Protein AF-A0A7V0V9M4-F1 (afdb_monomer_lite)

Foldseek 3Di:
DDDDDDPPPPPPPDPPPADAFPAADLVLQLLLCLLVVNPVVLVVQLSLVVVCCVVVVDPDDSVVLSVLCVPPPSVLVSQLVSLVVLQVLLVVLPPPDGDHSVVLSVLLVVLVVQCPDPAPSNSVSSSNSVSVSSSSVSNNSSRCSVPVPGHHDPDDDPVSVVSSVVSVVVVVVVVVVRD

Secondary structure (DSSP, 8-state):
---------------------S---HHHHHHHHHHTTTTHHHHHHHHHHHHHHHHHT----HHHHHHGGGSTTHHHHHHHHHHHHHHHHHHHTT-S----HHHHHHHHHHHHHHTTSPTTGGGGGGGGHHHHHHHHHHHHHHHHHH-TTSPP--SPPHHHHHHHHHHHHHHHHHHHHH-

Radius of gyration: 21.45 Å; chains: 1; bounding box: 78×56×40 Å

Structure (mmCIF, N/CA/C/O backbone):
data_AF-A0A7V0V9M4-F1
#
_e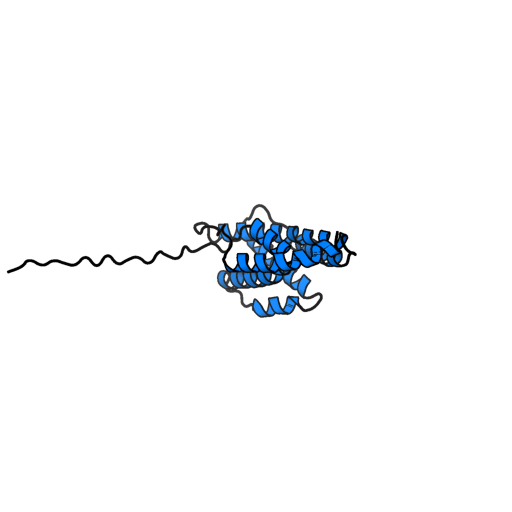ntry.id   AF-A0A7V0V9M4-F1
#
loop_
_atom_site.group_PDB
_atom_site.id
_atom_site.type_symbol
_atom_site.label_atom_id
_atom_site.label_alt_id
_atom_site.label_comp_id
_atom_site.label_asym_id
_atom_site.label_entity_id
_atom_site.label_seq_id
_atom_site.pdbx_PDB_ins_code
_atom_site.Cartn_x
_atom_site.Cartn_y
_atom_site.Cartn_z
_atom_site.occupancy
_atom_site.B_iso_or_equiv
_atom_site.auth_seq_id
_atom_site.auth_comp_id
_atom_site.auth_asym_id
_atom_site.auth_atom_id
_atom_site.pdbx_PDB_model_num
ATOM 1 N N . MET A 1 1 ? -58.710 -44.676 14.839 1.00 42.53 1 MET A N 1
ATOM 2 C CA . MET A 1 1 ? -58.427 -43.432 14.089 1.00 42.53 1 MET A CA 1
ATOM 3 C C . MET A 1 1 ? -57.118 -42.862 14.599 1.00 42.53 1 MET A C 1
ATOM 5 O O . MET A 1 1 ? -56.882 -42.882 15.798 1.00 42.53 1 MET A O 1
ATOM 9 N N . ILE A 1 2 ? -56.243 -42.517 13.663 1.00 42.50 2 ILE A N 1
ATOM 10 C CA . ILE A 1 2 ? -54.789 -42.404 13.812 1.00 42.50 2 ILE A CA 1
ATOM 11 C C . ILE A 1 2 ? -54.396 -41.072 14.463 1.00 42.50 2 ILE A C 1
ATOM 13 O O . ILE A 1 2 ? -54.884 -40.015 14.071 1.00 42.50 2 ILE A O 1
ATOM 17 N N . GLY A 1 3 ? -53.517 -41.156 15.464 1.00 43.31 3 GLY A N 1
ATOM 18 C CA . GLY A 1 3 ? -52.947 -40.026 16.190 1.00 43.31 3 GLY A CA 1
ATOM 19 C C . GLY A 1 3 ? -51.912 -39.254 15.370 1.00 43.31 3 GLY A C 1
ATOM 20 O O . GLY A 1 3 ? -51.084 -39.828 14.669 1.00 43.31 3 GLY A O 1
ATOM 21 N N . MET A 1 4 ? -52.001 -37.933 15.501 1.00 48.62 4 MET A N 1
ATOM 22 C CA . MET A 1 4 ? -51.146 -36.874 14.964 1.00 48.62 4 MET A CA 1
ATOM 23 C C . MET A 1 4 ? -49.642 -37.197 14.961 1.00 48.62 4 MET A C 1
ATOM 25 O O . MET A 1 4 ? -49.006 -37.244 16.010 1.00 48.62 4 MET A O 1
ATOM 29 N N . GLY A 1 5 ? -49.048 -37.272 13.768 1.00 42.62 5 GLY A N 1
ATOM 30 C CA . GLY A 1 5 ? -47.613 -37.085 13.563 1.00 42.62 5 GLY A CA 1
ATOM 31 C C . GLY A 1 5 ? -47.336 -35.639 13.157 1.00 42.62 5 GLY A C 1
ATOM 32 O O . GLY A 1 5 ? -47.521 -35.275 11.998 1.00 42.62 5 GLY A O 1
ATOM 33 N N . LYS A 1 6 ? -46.903 -34.795 14.101 1.00 48.38 6 LYS A N 1
ATOM 34 C CA . LYS A 1 6 ? -46.285 -33.505 13.768 1.00 48.38 6 LYS A CA 1
ATOM 35 C C . LYS A 1 6 ? -44.944 -33.802 13.097 1.00 48.38 6 LYS A C 1
ATOM 37 O O . LYS A 1 6 ? -44.001 -34.214 13.766 1.00 48.38 6 LYS A O 1
ATOM 42 N N . SER A 1 7 ? -44.876 -33.618 11.782 1.00 43.62 7 SER A N 1
ATOM 43 C CA . SER A 1 7 ? -43.606 -33.589 11.062 1.00 43.62 7 SER A CA 1
ATOM 44 C C . SER A 1 7 ? -42.818 -32.375 11.552 1.00 43.62 7 SER A C 1
ATOM 46 O O . SER A 1 7 ? -43.184 -31.231 11.289 1.00 43.62 7 SER A O 1
ATOM 48 N N . SER A 1 8 ? -41.786 -32.638 12.353 1.00 45.47 8 SER A N 1
ATOM 49 C CA . SER A 1 8 ? -40.784 -31.654 12.734 1.00 45.47 8 SER A CA 1
ATOM 50 C C . SER A 1 8 ? -39.970 -31.333 11.486 1.00 45.47 8 SER A C 1
ATOM 52 O O . SER A 1 8 ? -39.047 -32.062 11.123 1.00 45.47 8 SER A O 1
ATOM 54 N N . THR A 1 9 ? -40.349 -30.271 10.780 1.00 43.50 9 THR A N 1
ATOM 55 C CA . THR A 1 9 ? -39.489 -29.656 9.774 1.00 43.50 9 THR A CA 1
ATOM 56 C C . THR A 1 9 ? -38.272 -29.101 10.499 1.00 43.50 9 THR A C 1
ATOM 58 O O . THR A 1 9 ? -38.322 -28.009 11.066 1.00 43.50 9 THR A O 1
ATOM 61 N N . ALA A 1 10 ? -37.184 -29.871 10.506 1.00 46.66 10 ALA A N 1
ATOM 62 C CA . ALA A 1 10 ? -35.861 -29.348 10.782 1.00 46.66 10 ALA A CA 1
ATOM 63 C C . ALA A 1 10 ? -35.608 -28.226 9.770 1.00 46.66 10 ALA A C 1
ATOM 65 O O . ALA A 1 10 ? -35.430 -28.470 8.575 1.00 46.66 10 ALA A O 1
ATOM 66 N N . VAL A 1 11 ? -35.679 -26.984 10.243 1.00 49.66 11 VAL A N 1
ATOM 67 C CA . VAL A 1 11 ? -35.198 -25.826 9.500 1.00 49.66 11 VAL A CA 1
ATOM 68 C C . VAL A 1 11 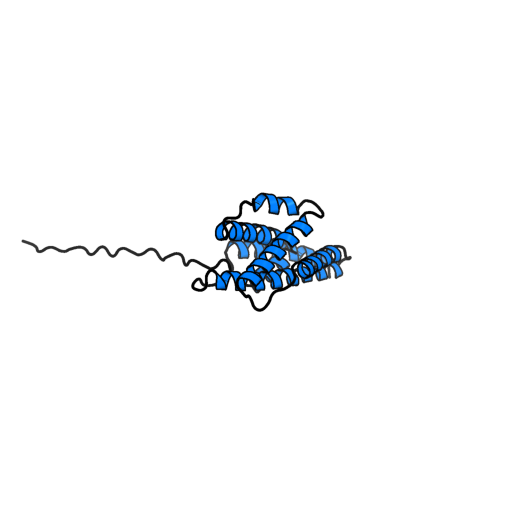? -33.711 -26.079 9.296 1.00 49.66 11 VAL A C 1
ATOM 70 O O . VAL A 1 11 ? -32.928 -25.992 10.237 1.00 49.66 11 VAL A O 1
ATOM 73 N N . MET A 1 12 ? -33.341 -26.492 8.086 1.00 40.03 12 MET A N 1
ATOM 74 C CA . MET A 1 12 ? -31.953 -26.612 7.662 1.00 40.03 12 MET A CA 1
ATOM 75 C C . MET A 1 12 ? -31.366 -25.200 7.710 1.00 40.03 12 MET A C 1
ATOM 77 O O . MET A 1 12 ? -31.537 -24.426 6.766 1.00 40.03 12 MET A O 1
ATOM 81 N N . GLU A 1 13 ? -30.749 -24.830 8.835 1.00 49.25 13 GLU A N 1
ATOM 82 C CA . GLU A 1 13 ? -29.933 -23.625 8.925 1.00 49.25 13 GLU A CA 1
ATOM 83 C C . GLU A 1 13 ? -28.882 -23.716 7.819 1.00 49.25 13 GLU A C 1
ATOM 85 O O . GLU A 1 13 ? -27.980 -24.554 7.846 1.00 49.25 13 GLU A O 1
ATOM 90 N N . GLN A 1 14 ? -29.047 -22.877 6.798 1.00 39.53 14 GLN A N 1
ATOM 91 C CA . GLN A 1 14 ? -28.030 -22.664 5.780 1.00 39.53 14 GLN A CA 1
ATOM 92 C C . GLN A 1 14 ? -26.718 -22.344 6.509 1.00 39.53 14 GLN A C 1
ATOM 94 O O . GLN A 1 14 ? -26.760 -21.536 7.445 1.00 39.53 14 GLN A O 1
ATOM 99 N N . PRO A 1 15 ? -25.570 -22.943 6.135 1.00 40.88 15 PRO A N 1
ATOM 100 C CA . PRO A 1 15 ? -24.312 -22.641 6.800 1.00 40.88 15 PRO A CA 1
ATOM 101 C C . PRO A 1 15 ? -24.107 -21.131 6.726 1.00 40.88 15 PRO A C 1
ATOM 103 O O . PRO A 1 15 ? -23.986 -20.586 5.628 1.00 40.88 15 PRO A O 1
ATOM 106 N N . LYS A 1 16 ? -24.142 -20.444 7.876 1.00 48.97 16 LYS A N 1
ATOM 107 C CA . LYS A 1 16 ? -23.869 -19.006 7.951 1.00 48.97 16 LYS A CA 1
ATOM 108 C C . LYS A 1 16 ? -22.528 -18.789 7.269 1.00 48.97 16 LYS A C 1
ATOM 110 O O . LYS A 1 16 ? -21.506 -19.255 7.774 1.00 48.97 16 LYS A O 1
ATOM 115 N N . GLU A 1 17 ? -22.546 -18.142 6.106 1.00 61.44 17 GLU A N 1
ATOM 116 C CA . GLU A 1 17 ? -21.331 -17.798 5.384 1.00 61.44 17 GLU A CA 1
ATOM 117 C C . GLU A 1 17 ? -20.442 -17.036 6.369 1.00 61.44 17 GLU A C 1
ATOM 119 O O . GLU A 1 17 ? -20.847 -16.010 6.917 1.00 61.44 17 GLU A O 1
ATOM 124 N N . GLN A 1 18 ? -19.298 -17.627 6.724 1.00 69.94 18 GLN A N 1
ATOM 125 C CA . GLN A 1 18 ? -18.498 -17.134 7.837 1.00 69.94 18 GLN A CA 1
ATOM 126 C C . GLN A 1 18 ? -18.049 -15.704 7.519 1.00 69.94 18 GLN A C 1
ATOM 128 O O . GLN A 1 18 ? -17.304 -15.478 6.565 1.00 69.94 18 GLN A O 1
ATOM 133 N N . GLU A 1 19 ? -18.528 -14.729 8.291 1.00 84.06 19 GLU A N 1
ATOM 134 C CA . GLU A 1 19 ? -18.146 -13.333 8.106 1.00 84.06 19 GLU A CA 1
ATOM 135 C C . GLU A 1 19 ? -16.690 -13.157 8.559 1.00 84.06 19 GLU A C 1
ATOM 137 O O . GLU A 1 19 ? -16.301 -13.587 9.646 1.00 84.06 19 GLU A O 1
ATOM 142 N N . PHE A 1 20 ? -15.860 -12.550 7.711 1.00 86.50 20 PHE A N 1
ATOM 143 C CA . PHE A 1 20 ? -14.442 -12.321 7.996 1.00 86.50 20 PHE A CA 1
ATOM 144 C C . PHE A 1 20 ? -14.179 -10.848 8.299 1.00 86.50 20 PHE A C 1
ATOM 146 O O . PHE A 1 20 ? -14.854 -9.955 7.780 1.00 86.50 20 PHE A O 1
ATOM 153 N N . SER A 1 21 ? -13.145 -10.588 9.099 1.00 90.00 21 SER A N 1
ATOM 154 C CA . SER A 1 21 ? -12.629 -9.233 9.288 1.00 90.00 21 SER A CA 1
ATOM 155 C C . SER A 1 21 ? -12.069 -8.674 7.971 1.00 90.00 21 SER A C 1
ATOM 157 O O . SER A 1 21 ? -11.629 -9.419 7.094 1.00 90.00 21 SER A O 1
ATOM 159 N N . ASN A 1 22 ? -12.038 -7.344 7.851 1.00 92.56 22 ASN A N 1
ATOM 160 C CA . ASN A 1 22 ? -11.381 -6.647 6.738 1.00 92.56 22 ASN A CA 1
ATOM 161 C C . ASN A 1 22 ? -9.841 -6.750 6.807 1.00 92.56 22 ASN A C 1
ATOM 163 O O . ASN A 1 22 ? -9.150 -6.404 5.845 1.00 92.56 22 ASN A O 1
ATOM 167 N N . ALA A 1 23 ? -9.291 -7.224 7.932 1.00 93.69 23 ALA A N 1
ATOM 168 C CA . ALA A 1 23 ? -7.871 -7.516 8.077 1.00 93.69 23 ALA A CA 1
ATOM 169 C C . ALA A 1 23 ? -7.403 -8.569 7.055 1.00 93.69 23 ALA A C 1
ATOM 171 O O . ALA A 1 23 ? -8.118 -9.520 6.730 1.00 93.69 23 ALA A O 1
ATOM 172 N N . ARG A 1 24 ? -6.170 -8.421 6.561 1.00 94.56 24 ARG A N 1
ATOM 173 C CA . ARG A 1 24 ? -5.579 -9.309 5.547 1.00 94.56 24 ARG A CA 1
ATOM 174 C C . ARG A 1 24 ? -4.221 -9.833 5.988 1.00 94.56 24 ARG A C 1
ATOM 176 O O . ARG A 1 24 ? -3.410 -9.046 6.474 1.00 94.56 24 ARG A O 1
ATOM 183 N N . PRO A 1 25 ? -3.903 -11.118 5.763 1.00 95.56 25 PRO A N 1
ATOM 184 C CA . PRO A 1 25 ? -2.569 -11.629 6.036 1.00 95.56 25 PRO A CA 1
ATOM 185 C C . PRO A 1 25 ? -1.516 -10.853 5.244 1.00 95.56 25 PRO A C 1
ATOM 187 O O . PRO A 1 25 ? -1.614 -10.720 4.023 1.00 95.56 25 PRO A O 1
ATOM 190 N N . ILE A 1 26 ? -0.495 -10.362 5.946 1.00 96.69 26 ILE A N 1
ATOM 191 C CA . ILE A 1 26 ? 0.569 -9.541 5.352 1.00 96.69 26 ILE A CA 1
ATOM 192 C C . ILE A 1 26 ? 1.289 -10.318 4.245 1.00 96.69 26 ILE A C 1
ATOM 194 O O . ILE A 1 26 ? 1.534 -9.772 3.176 1.00 96.69 26 ILE A O 1
ATOM 198 N N . TRP A 1 27 ? 1.547 -11.612 4.460 1.00 96.56 27 TRP A N 1
ATOM 199 C CA . TRP A 1 27 ? 2.223 -12.455 3.475 1.00 96.56 27 TRP A CA 1
ATOM 200 C C . TRP A 1 27 ? 1.435 -12.591 2.162 1.00 96.56 27 TRP A C 1
ATOM 202 O O . TRP A 1 27 ? 2.056 -12.613 1.108 1.00 96.56 27 TRP A O 1
ATOM 212 N N . ILE A 1 28 ? 0.091 -12.609 2.193 1.00 96.94 28 ILE A N 1
ATOM 213 C CA . ILE A 1 28 ? -0.737 -12.644 0.971 1.00 96.94 28 ILE A CA 1
ATOM 214 C C . ILE A 1 28 ? -0.599 -11.326 0.212 1.00 96.94 28 ILE A C 1
ATOM 216 O O . ILE A 1 28 ? -0.457 -11.324 -1.007 1.00 96.94 28 ILE A O 1
ATOM 220 N N . VAL A 1 29 ? -0.631 -10.199 0.927 1.00 97.69 29 VAL A N 1
ATOM 221 C CA . VAL A 1 29 ? -0.470 -8.867 0.326 1.00 97.69 29 VAL A CA 1
ATOM 222 C C . VAL A 1 29 ? 0.909 -8.728 -0.317 1.00 97.69 29 VAL A C 1
ATOM 224 O O . VAL A 1 29 ? 0.995 -8.284 -1.459 1.00 97.69 29 VAL A O 1
ATOM 227 N N . VAL A 1 30 ? 1.968 -9.152 0.377 1.00 98.19 30 VAL A N 1
ATOM 228 C CA . VAL A 1 30 ? 3.345 -9.143 -0.140 1.00 98.19 30 VAL A CA 1
ATOM 229 C C . VAL A 1 30 ? 3.493 -10.079 -1.338 1.00 98.19 30 VAL A C 1
ATOM 231 O O . VAL A 1 30 ? 4.036 -9.670 -2.361 1.00 98.19 30 VAL A O 1
ATOM 234 N N . LEU A 1 31 ? 2.961 -11.302 -1.253 1.00 97.75 31 LEU A N 1
ATOM 235 C CA . LEU A 1 31 ? 2.997 -12.270 -2.347 1.00 97.75 31 LEU A CA 1
ATOM 236 C C . LEU A 1 31 ? 2.312 -11.719 -3.600 1.00 97.75 31 LEU A C 1
ATOM 238 O O . LEU A 1 31 ? 2.891 -11.768 -4.679 1.00 97.75 31 LEU A O 1
ATOM 242 N N . LEU A 1 32 ? 1.106 -11.159 -3.465 1.00 98.00 32 LEU A N 1
ATOM 243 C CA . LEU A 1 32 ? 0.376 -10.581 -4.594 1.00 98.00 32 LEU A CA 1
ATOM 244 C C . LEU A 1 32 ? 1.063 -9.328 -5.137 1.00 98.00 32 LEU A C 1
ATOM 246 O O . LEU A 1 32 ? 1.077 -9.132 -6.350 1.00 98.00 32 LEU A O 1
ATOM 250 N N . TYR A 1 33 ? 1.664 -8.503 -4.276 1.00 97.81 33 TYR A N 1
ATOM 251 C CA . TYR A 1 33 ? 2.477 -7.371 -4.714 1.00 97.81 33 TYR A CA 1
ATOM 252 C C . TYR A 1 33 ? 3.636 -7.841 -5.595 1.00 97.81 33 TYR A C 1
ATOM 254 O O . TYR A 1 33 ? 3.765 -7.364 -6.716 1.00 97.81 33 TYR A O 1
ATOM 262 N N . ILE A 1 34 ? 4.429 -8.811 -5.137 1.00 96.75 34 ILE A N 1
ATOM 263 C CA . ILE A 1 34 ? 5.581 -9.323 -5.892 1.00 96.75 34 ILE A CA 1
ATOM 264 C C . ILE A 1 34 ? 5.127 -10.022 -7.173 1.00 96.75 34 ILE A C 1
ATOM 266 O O . ILE A 1 34 ? 5.619 -9.703 -8.253 1.00 96.75 34 ILE A O 1
ATOM 270 N N . ALA A 1 35 ? 4.148 -10.924 -7.077 1.00 96.62 35 ALA A N 1
ATOM 271 C CA . ALA A 1 35 ? 3.640 -11.670 -8.222 1.00 96.62 35 ALA A CA 1
ATOM 272 C C . ALA A 1 35 ? 3.163 -10.730 -9.339 1.00 96.62 35 ALA A C 1
ATOM 274 O O . ALA A 1 35 ? 3.487 -10.936 -10.500 1.00 96.62 35 ALA A O 1
ATOM 275 N N . THR A 1 36 ? 2.487 -9.638 -8.988 1.00 96.62 36 THR A N 1
ATOM 276 C CA . THR A 1 36 ? 1.974 -8.665 -9.964 1.00 96.62 36 THR A CA 1
ATOM 277 C C . THR A 1 36 ? 2.948 -7.523 -10.281 1.00 96.62 36 THR A C 1
ATOM 279 O O . THR A 1 36 ? 2.523 -6.507 -10.833 1.00 96.62 36 THR A O 1
ATOM 282 N N . ALA A 1 37 ? 4.225 -7.643 -9.899 1.00 94.12 37 ALA A N 1
ATOM 283 C CA . ALA A 1 37 ? 5.248 -6.606 -10.074 1.00 94.12 37 ALA A CA 1
ATOM 284 C C . ALA A 1 37 ? 4.821 -5.220 -9.534 1.00 94.12 37 ALA A C 1
ATOM 286 O O . ALA A 1 37 ? 5.138 -4.172 -10.091 1.00 94.12 37 ALA A O 1
ATOM 287 N N . GLY A 1 38 ? 4.064 -5.212 -8.436 1.00 94.19 38 GLY A N 1
ATOM 288 C CA . GLY A 1 38 ? 3.555 -4.023 -7.758 1.00 94.19 38 GLY A CA 1
ATOM 289 C C . GLY A 1 38 ? 2.147 -3.586 -8.173 1.00 94.19 38 GLY A C 1
ATOM 290 O O . GLY A 1 38 ? 1.538 -2.799 -7.443 1.00 94.19 38 GLY A O 1
ATOM 291 N N . LEU A 1 39 ? 1.566 -4.111 -9.261 1.00 95.31 39 LEU A N 1
ATOM 292 C CA . LEU A 1 39 ? 0.233 -3.699 -9.742 1.00 95.31 39 LEU A CA 1
ATOM 293 C C . LEU A 1 39 ? -0.892 -3.983 -8.736 1.00 95.31 39 LEU A C 1
ATOM 295 O O . LEU A 1 39 ? -1.862 -3.227 -8.658 1.00 95.31 39 LEU A O 1
ATOM 299 N N . TYR A 1 40 ? -0.749 -5.016 -7.903 1.00 96.88 40 TYR A N 1
ATOM 300 C CA . TYR A 1 40 ? -1.694 -5.318 -6.826 1.00 96.88 40 TYR A CA 1
ATOM 301 C C . TYR A 1 40 ? -1.891 -4.139 -5.860 1.00 96.88 40 TYR A C 1
ATOM 303 O O . TYR A 1 40 ? -2.965 -4.014 -5.272 1.00 96.88 40 TYR A O 1
ATOM 311 N N . SER A 1 41 ? -0.910 -3.236 -5.728 1.00 96.38 41 SER A N 1
ATOM 312 C CA . SER A 1 41 ? -1.045 -2.025 -4.905 1.00 96.38 41 SER A CA 1
ATOM 313 C C . SER A 1 41 ? -2.211 -1.125 -5.339 1.00 96.38 41 SER A C 1
ATOM 315 O O . SER A 1 41 ? -2.842 -0.515 -4.480 1.00 96.38 41 SER A O 1
ATOM 317 N N . ILE A 1 42 ? -2.568 -1.101 -6.630 1.00 97.19 42 ILE A N 1
ATOM 318 C CA . ILE A 1 42 ? -3.710 -0.335 -7.163 1.00 97.19 42 ILE A CA 1
ATOM 319 C C . ILE A 1 42 ? -5.029 -0.937 -6.663 1.00 97.19 42 ILE A C 1
ATOM 321 O O . ILE A 1 42 ? -5.891 -0.229 -6.137 1.00 97.19 42 ILE A O 1
ATOM 325 N N . TYR A 1 43 ? -5.176 -2.261 -6.773 1.00 97.00 43 TYR A N 1
ATOM 326 C CA . TYR A 1 43 ? -6.344 -2.971 -6.247 1.00 97.00 43 TYR A CA 1
ATOM 327 C C . TYR A 1 43 ? -6.444 -2.826 -4.722 1.00 97.00 43 TYR A C 1
ATOM 329 O O . TYR A 1 43 ? -7.515 -2.534 -4.185 1.00 97.00 43 TYR A O 1
ATOM 337 N N . TRP A 1 44 ? -5.322 -2.998 -4.024 1.00 97.88 44 TRP A N 1
ATOM 338 C CA . TRP A 1 44 ? -5.219 -2.837 -2.577 1.00 97.88 44 TRP A CA 1
ATOM 339 C C . TRP A 1 44 ? -5.652 -1.430 -2.141 1.00 97.88 44 TRP A C 1
ATOM 341 O O . TRP A 1 44 ? -6.466 -1.286 -1.226 1.00 97.88 44 TRP A O 1
ATOM 351 N N . PHE A 1 45 ? -5.193 -0.400 -2.855 1.00 98.31 45 PHE A N 1
ATOM 352 C CA . PHE A 1 45 ? -5.557 0.994 -2.621 1.00 98.31 45 PHE A CA 1
ATOM 353 C C . PHE A 1 45 ? -7.066 1.222 -2.759 1.00 98.31 45 PHE A C 1
ATOM 355 O O . PHE A 1 45 ? -7.691 1.763 -1.840 1.00 98.31 45 PHE A O 1
ATOM 362 N N . TYR A 1 46 ? -7.666 0.768 -3.865 1.00 98.19 46 TYR A N 1
ATOM 363 C CA . TYR A 1 46 ? -9.114 0.838 -4.083 1.00 98.19 46 TYR A CA 1
ATOM 364 C C . TYR A 1 46 ? -9.879 0.165 -2.943 1.00 98.19 46 TYR A C 1
ATOM 366 O O . TYR A 1 46 ? -10.781 0.757 -2.340 1.00 98.19 46 TYR A O 1
ATOM 374 N N . ARG A 1 47 ? -9.499 -1.080 -2.636 1.00 97.00 47 ARG A N 1
ATOM 375 C CA . ARG A 1 47 ? -10.220 -1.923 -1.689 1.00 97.00 47 ARG A CA 1
ATOM 376 C C . ARG A 1 47 ? -10.208 -1.321 -0.287 1.00 97.00 47 ARG A C 1
ATOM 378 O O . ARG A 1 47 ? -11.255 -1.289 0.356 1.00 97.00 47 ARG A O 1
ATOM 385 N N . ASN A 1 48 ? -9.074 -0.789 0.161 1.00 97.75 48 ASN A N 1
ATOM 386 C CA . ASN A 1 48 ? -8.987 -0.139 1.467 1.00 97.75 48 ASN A CA 1
ATOM 387 C C . ASN A 1 48 ? -9.840 1.125 1.544 1.00 97.75 48 ASN A C 1
ATOM 389 O O . ASN A 1 48 ? -10.537 1.321 2.535 1.00 97.75 48 ASN A O 1
ATOM 393 N N . TRP A 1 49 ? -9.853 1.965 0.504 1.00 98.06 49 TRP A N 1
ATOM 394 C CA . TRP A 1 49 ? -10.748 3.125 0.495 1.00 98.06 49 TRP A CA 1
ATOM 395 C C . TRP A 1 49 ? -12.218 2.726 0.512 1.00 98.06 49 TRP A C 1
ATOM 397 O O . TRP A 1 49 ? -13.010 3.393 1.173 1.00 98.06 49 TRP A O 1
ATOM 407 N N . TRP A 1 50 ? -12.587 1.654 -0.188 1.00 97.38 50 TRP A N 1
ATOM 408 C CA . TRP A 1 50 ? -13.952 1.136 -0.168 1.00 97.38 50 TRP A CA 1
ATOM 409 C C . TRP A 1 50 ? -14.357 0.655 1.231 1.00 97.38 50 TRP A C 1
ATOM 411 O O . TRP A 1 50 ? -15.420 1.031 1.725 1.00 97.38 50 TRP A O 1
ATOM 421 N N . GLU A 1 51 ? -13.494 -0.104 1.906 1.00 96.19 51 GLU A N 1
ATOM 422 C CA . GLU A 1 51 ? -13.761 -0.603 3.261 1.00 96.19 51 GLU A CA 1
ATOM 423 C C . GLU A 1 51 ? -13.791 0.520 4.298 1.00 96.19 51 GLU A C 1
ATOM 425 O O . GLU A 1 51 ? -14.717 0.572 5.105 1.00 96.19 51 GLU A O 1
ATOM 430 N N . LEU A 1 52 ? -12.835 1.454 4.251 1.00 95.94 52 LEU A N 1
ATOM 431 C CA . LEU A 1 52 ? -12.806 2.614 5.147 1.00 95.94 52 LEU A CA 1
ATOM 432 C C . LEU A 1 52 ? -14.005 3.534 4.914 1.00 95.94 52 LEU A C 1
ATOM 434 O O . LEU A 1 52 ? -14.595 4.014 5.878 1.00 95.94 52 LEU A O 1
ATOM 438 N N . LYS A 1 53 ? -14.412 3.743 3.655 1.00 96.06 53 LYS A N 1
ATOM 439 C CA . LYS A 1 53 ? -15.640 4.475 3.330 1.00 96.06 53 LYS A CA 1
ATOM 440 C C . LYS A 1 53 ? -16.858 3.810 3.957 1.00 96.06 53 LYS A C 1
ATOM 442 O O . LYS A 1 53 ? -17.635 4.496 4.612 1.00 96.06 53 LYS A O 1
ATOM 447 N N . LYS A 1 54 ? -17.018 2.499 3.755 1.00 95.25 54 LYS A N 1
ATOM 448 C CA . LYS A 1 54 ? -18.152 1.738 4.294 1.00 95.25 54 LYS A CA 1
ATOM 449 C C . LYS A 1 54 ? -18.167 1.758 5.826 1.00 95.25 54 LYS A C 1
ATOM 451 O O . LYS A 1 54 ? -19.239 1.854 6.405 1.00 95.25 54 LYS A O 1
ATOM 456 N N . HIS A 1 55 ? -17.000 1.673 6.464 1.00 94.19 55 HIS A N 1
ATOM 457 C CA . HIS A 1 55 ? -16.874 1.606 7.924 1.00 94.19 55 HIS A CA 1
ATOM 458 C C . HIS A 1 55 ? -17.035 2.962 8.619 1.00 94.19 55 HIS A C 1
ATOM 460 O O . HIS A 1 55 ? -17.720 3.049 9.628 1.00 94.19 55 HIS A O 1
ATOM 466 N N . LYS A 1 56 ? -16.423 4.028 8.087 1.00 93.38 56 LYS A N 1
ATOM 467 C CA . LYS A 1 56 ? -16.407 5.369 8.706 1.00 93.38 56 LYS A CA 1
ATOM 468 C C . LYS A 1 56 ? -17.395 6.361 8.070 1.00 93.38 56 LYS A C 1
ATOM 470 O O . LYS A 1 56 ? -17.363 7.534 8.417 1.00 93.38 56 LYS A O 1
ATOM 475 N N . GLY A 1 57 ? -18.227 5.935 7.115 1.00 93.31 57 GLY A N 1
ATOM 476 C CA . GLY A 1 57 ? -19.220 6.802 6.461 1.00 93.31 57 GLY A CA 1
ATOM 477 C C . GLY A 1 57 ? -18.609 7.947 5.645 1.00 93.31 57 GLY A C 1
ATOM 478 O O . GLY A 1 57 ? -19.152 9.042 5.603 1.00 93.31 57 GLY A O 1
ATOM 479 N N . LEU A 1 58 ? -17.446 7.724 5.026 1.00 94.00 58 LEU A N 1
ATOM 480 C CA . LEU A 1 58 ? -16.687 8.800 4.380 1.00 94.00 58 LEU A CA 1
ATOM 481 C C . LEU A 1 58 ? -17.348 9.287 3.079 1.00 94.00 58 LEU A C 1
ATOM 483 O O . LEU A 1 58 ? -17.614 8.496 2.169 1.00 94.00 58 LEU A O 1
ATOM 487 N N . GLU A 1 59 ? -17.478 10.603 2.918 1.00 94.50 59 GLU A N 1
ATOM 488 C CA . GLU A 1 59 ? -17.938 11.253 1.681 1.00 94.50 59 GLU A CA 1
ATOM 489 C C . GLU A 1 59 ? -16.827 11.322 0.619 1.00 94.50 59 GLU A C 1
ATOM 491 O O . GLU A 1 59 ? -16.352 12.376 0.207 1.00 94.50 59 GLU A O 1
ATOM 496 N N . ILE A 1 60 ? -16.350 10.158 0.187 1.00 93.56 60 ILE A N 1
ATOM 497 C CA . ILE A 1 60 ? -15.307 10.033 -0.838 1.00 93.56 60 ILE A CA 1
ATOM 498 C C . ILE A 1 60 ? -15.730 9.056 -1.931 1.00 93.56 60 ILE A C 1
ATOM 500 O O . ILE A 1 60 ? -16.584 8.191 -1.728 1.00 93.56 60 ILE A O 1
ATOM 504 N N . SER A 1 61 ? -15.087 9.134 -3.094 1.00 96.19 61 SER A N 1
ATOM 505 C CA . SER A 1 61 ? -15.208 8.113 -4.136 1.00 96.19 61 SER A CA 1
ATOM 506 C C . SER A 1 61 ? -13.934 7.261 -4.208 1.00 96.19 61 SER A C 1
ATOM 508 O O . SER A 1 61 ? -12.900 7.757 -4.666 1.00 96.19 61 SER A O 1
ATOM 510 N N . PRO A 1 62 ? -13.976 5.981 -3.779 1.00 95.88 62 PRO A N 1
ATOM 511 C CA . PRO A 1 62 ? -12.846 5.060 -3.919 1.00 95.88 62 PRO A CA 1
ATOM 512 C C . PRO A 1 62 ? -12.422 4.880 -5.379 1.00 95.88 62 PRO A C 1
ATOM 514 O O . PRO A 1 62 ? -11.230 4.822 -5.675 1.00 95.88 62 PRO A O 1
ATOM 517 N N . LEU A 1 63 ? -13.393 4.847 -6.299 1.00 96.81 63 LEU A N 1
ATOM 518 C CA . LEU A 1 63 ? -13.131 4.694 -7.727 1.00 96.81 63 LEU A CA 1
ATOM 519 C C . LEU A 1 63 ? -12.393 5.912 -8.294 1.00 96.81 63 LEU A C 1
ATOM 521 O O . LEU A 1 63 ? -11.346 5.735 -8.906 1.00 96.81 63 LEU A O 1
ATOM 525 N N . LEU A 1 64 ? -12.870 7.137 -8.029 1.00 96.81 64 LEU A N 1
ATOM 526 C CA . LEU A 1 64 ? -12.210 8.351 -8.534 1.00 96.81 64 LEU A CA 1
ATOM 527 C C . LEU A 1 64 ? -10.784 8.492 -7.992 1.00 96.81 64 LEU A C 1
ATOM 529 O O . LEU A 1 64 ? -9.876 8.841 -8.739 1.00 96.81 64 LEU A O 1
ATOM 533 N N . ARG A 1 65 ? -10.555 8.153 -6.715 1.00 96.56 65 ARG A N 1
ATOM 534 C CA . ARG A 1 65 ? -9.198 8.117 -6.145 1.00 96.56 65 ARG A CA 1
ATOM 535 C C . ARG A 1 65 ? -8.320 7.084 -6.850 1.00 96.56 65 ARG A C 1
ATOM 537 O O . ARG A 1 65 ? -7.158 7.351 -7.104 1.00 96.56 65 ARG A O 1
ATOM 544 N N . THR A 1 66 ? -8.863 5.917 -7.180 1.00 97.25 66 THR A N 1
ATOM 545 C CA . THR A 1 66 ? -8.097 4.867 -7.871 1.00 97.25 66 THR A CA 1
ATOM 546 C C . THR A 1 66 ? -7.746 5.284 -9.298 1.00 97.25 66 THR A C 1
ATOM 548 O O . THR A 1 66 ? -6.607 5.112 -9.714 1.00 97.25 66 THR A O 1
ATOM 551 N N . LEU A 1 67 ? -8.680 5.907 -10.024 1.00 97.38 67 LEU A N 1
ATOM 552 C CA . LEU A 1 67 ? -8.412 6.475 -11.350 1.00 97.38 67 LEU A CA 1
ATOM 553 C C . LEU A 1 67 ? -7.354 7.588 -11.292 1.00 97.38 67 LEU A C 1
ATOM 555 O O . LEU A 1 67 ? -6.505 7.685 -12.173 1.00 97.38 67 LEU A O 1
ATOM 559 N N . GLY A 1 68 ? -7.340 8.375 -10.214 1.00 96.69 68 GLY A N 1
ATOM 560 C CA . GLY A 1 68 ? -6.308 9.382 -9.970 1.00 96.69 68 GLY A CA 1
ATOM 561 C C . GLY A 1 68 ? -4.886 8.820 -9.839 1.00 96.69 68 GLY A C 1
ATOM 562 O O . GLY A 1 68 ? -3.933 9.571 -10.029 1.00 96.69 68 GLY A O 1
ATOM 563 N N . LEU A 1 69 ? -4.707 7.516 -9.579 1.00 96.56 69 LEU A N 1
ATOM 564 C CA . LEU A 1 69 ? -3.377 6.889 -9.530 1.00 96.56 69 LEU A CA 1
ATOM 565 C C . LEU A 1 69 ? -2.683 6.814 -10.899 1.00 96.56 69 LEU A C 1
ATOM 567 O O . LEU A 1 69 ? -1.471 6.616 -10.951 1.00 96.56 69 LEU A O 1
ATOM 571 N N . PHE A 1 70 ? -3.421 6.973 -11.998 1.00 95.19 70 PHE A N 1
ATOM 572 C CA . PHE A 1 70 ? -2.845 7.012 -13.346 1.00 95.19 70 PHE A CA 1
ATOM 573 C C . PHE A 1 70 ? -2.368 8.414 -13.745 1.00 95.19 70 PHE A C 1
ATOM 575 O O . PHE A 1 70 ? -1.728 8.576 -14.781 1.00 95.19 70 PHE A O 1
ATOM 582 N N . VAL A 1 71 ? -2.643 9.427 -12.918 1.00 95.50 71 VAL A N 1
ATOM 583 C CA . VAL A 1 71 ? -2.132 10.785 -13.106 1.00 95.50 71 VAL A CA 1
ATOM 584 C C . VAL A 1 71 ? -0.773 10.898 -12.398 1.00 95.50 71 VAL A C 1
ATOM 586 O O . VAL A 1 71 ? -0.691 10.641 -11.189 1.00 95.50 71 VAL A O 1
ATOM 589 N N . PRO A 1 72 ? 0.307 11.277 -13.111 1.00 87.88 72 PRO A N 1
ATOM 590 C CA . PRO A 1 72 ? 1.626 11.456 -12.510 1.00 87.88 72 PRO A CA 1
ATOM 591 C C . PRO A 1 72 ? 1.589 12.421 -11.322 1.00 87.88 72 PRO A C 1
ATOM 593 O O . PRO A 1 72 ? 0.839 13.395 -11.342 1.00 87.88 72 PRO A O 1
ATOM 596 N N . ILE A 1 73 ? 2.418 12.169 -10.303 1.00 91.50 73 ILE A N 1
ATOM 597 C CA . ILE A 1 73 ? 2.522 12.940 -9.044 1.00 91.50 73 ILE A CA 1
ATOM 598 C C . ILE A 1 73 ? 1.289 12.786 -8.140 1.00 91.50 73 ILE A C 1
ATOM 600 O O . ILE A 1 73 ? 1.435 12.551 -6.937 1.00 91.50 73 ILE A O 1
ATOM 604 N N . LEU A 1 74 ? 0.079 12.861 -8.701 1.00 94.69 74 LEU A N 1
ATOM 605 C CA . LEU A 1 74 ? -1.168 12.665 -7.966 1.00 94.69 74 LEU A CA 1
ATOM 606 C C . LEU A 1 74 ? -1.222 11.276 -7.323 1.00 94.69 74 LEU A C 1
ATOM 608 O O . LEU A 1 74 ? -1.698 11.145 -6.198 1.00 94.69 74 LEU A O 1
ATOM 612 N N . ASN A 1 75 ? -0.677 10.255 -7.986 1.00 94.50 75 ASN A N 1
ATOM 613 C CA . ASN A 1 75 ? -0.559 8.911 -7.429 1.00 94.50 75 ASN A CA 1
ATOM 614 C C . ASN A 1 75 ? 0.141 8.888 -6.056 1.00 94.50 75 ASN A C 1
ATOM 616 O O . ASN A 1 75 ? -0.405 8.346 -5.095 1.00 94.50 75 ASN A O 1
ATOM 620 N N . THR A 1 76 ? 1.294 9.543 -5.933 1.00 95.62 76 THR A N 1
ATOM 621 C CA . THR A 1 76 ? 2.074 9.647 -4.697 1.00 95.62 76 THR A CA 1
ATOM 622 C C . THR A 1 76 ? 1.295 10.394 -3.623 1.00 95.62 76 THR A C 1
ATOM 624 O O . THR A 1 76 ? 1.234 9.941 -2.481 1.00 95.62 76 THR A O 1
ATOM 627 N N . VAL A 1 77 ? 0.642 11.503 -3.987 1.00 97.69 77 VAL A N 1
ATOM 628 C CA . VAL A 1 77 ? -0.200 12.279 -3.062 1.00 97.69 77 VAL A CA 1
ATOM 629 C C . VAL A 1 77 ? -1.365 11.432 -2.543 1.00 97.69 77 VAL A C 1
ATOM 631 O O . VAL A 1 77 ? -1.667 11.441 -1.352 1.00 97.69 77 VAL A O 1
ATOM 634 N N . LEU A 1 78 ? -2.011 10.657 -3.410 1.00 97.81 78 LEU A N 1
ATOM 635 C CA . LEU A 1 78 ? -3.141 9.812 -3.039 1.00 97.81 78 LEU A CA 1
ATOM 636 C C . LEU A 1 78 ? -2.732 8.652 -2.126 1.00 97.81 78 LEU A C 1
ATOM 638 O O . LEU A 1 78 ? -3.441 8.387 -1.149 1.00 97.81 78 LEU A O 1
ATOM 642 N N . PHE A 1 79 ? -1.595 8.005 -2.395 1.00 97.56 79 PHE A N 1
ATOM 643 C CA . PHE A 1 79 ? -1.014 7.011 -1.487 1.00 97.56 79 PHE A CA 1
ATOM 644 C C . PHE A 1 79 ? -0.667 7.628 -0.132 1.00 97.56 79 PHE A C 1
ATOM 646 O O . PHE A 1 79 ? -1.065 7.074 0.892 1.00 97.56 79 PHE A O 1
ATOM 653 N N . PHE A 1 80 ? -0.035 8.806 -0.116 1.00 98.38 80 PHE A N 1
ATOM 654 C CA . PHE A 1 80 ? 0.243 9.534 1.121 1.00 98.38 80 PHE A CA 1
ATOM 655 C C . PHE A 1 80 ? -1.031 9.797 1.926 1.00 98.38 80 PHE A C 1
ATOM 657 O O . PHE A 1 80 ? -1.073 9.493 3.115 1.00 98.38 80 PHE A O 1
ATOM 664 N N . ILE A 1 81 ? -2.099 10.288 1.285 1.00 98.19 81 ILE A N 1
ATOM 665 C CA . ILE A 1 81 ? -3.382 10.541 1.957 1.00 98.19 81 ILE A CA 1
ATOM 666 C C . ILE A 1 81 ? -3.951 9.250 2.559 1.00 98.19 81 ILE A C 1
ATOM 668 O O . ILE A 1 81 ? -4.457 9.276 3.680 1.00 98.19 81 ILE A O 1
ATOM 672 N N . GLN A 1 82 ? -3.880 8.120 1.848 1.00 98.38 82 GLN A N 1
ATOM 673 C CA . GLN A 1 82 ? -4.366 6.846 2.385 1.00 98.38 82 GLN A CA 1
ATOM 674 C C . GLN A 1 82 ? -3.518 6.371 3.566 1.00 98.38 82 GLN A C 1
ATOM 676 O O . GLN A 1 82 ? -4.074 5.995 4.596 1.00 98.38 82 GLN A O 1
ATOM 681 N N . PHE A 1 83 ? -2.191 6.415 3.445 1.00 98.44 83 PHE A N 1
ATOM 682 C CA . PHE A 1 83 ? -1.282 6.016 4.518 1.00 98.44 83 PHE A CA 1
ATOM 683 C C . PHE A 1 83 ? -1.464 6.896 5.748 1.00 98.44 83 PHE A C 1
ATOM 685 O O . PHE A 1 83 ? -1.531 6.373 6.855 1.00 98.44 83 PHE A O 1
ATOM 692 N N . LYS A 1 84 ? -1.635 8.207 5.554 1.00 98.38 84 LYS A N 1
ATOM 693 C CA . LYS A 1 84 ? -1.882 9.159 6.634 1.00 98.38 84 LYS A CA 1
ATOM 694 C C . LYS A 1 84 ? -3.195 8.868 7.347 1.00 98.38 84 LYS A C 1
ATOM 696 O O . LYS A 1 84 ? -3.224 8.812 8.568 1.00 98.38 84 LYS A O 1
ATOM 701 N N . ARG A 1 85 ? -4.257 8.571 6.595 1.00 97.81 85 ARG A N 1
ATOM 702 C CA . ARG A 1 85 ? -5.551 8.176 7.164 1.00 97.81 85 ARG A CA 1
ATOM 703 C C . ARG A 1 85 ? -5.446 6.904 8.010 1.00 97.81 85 ARG A C 1
ATOM 705 O O . ARG A 1 85 ? -6.034 6.838 9.081 1.00 97.81 85 ARG A O 1
ATOM 712 N N . ILE A 1 86 ? -4.709 5.904 7.526 1.00 97.81 86 ILE A N 1
ATOM 713 C CA . ILE A 1 86 ? -4.483 4.645 8.251 1.00 97.81 86 ILE A CA 1
ATOM 714 C C . ILE A 1 86 ? -3.650 4.891 9.511 1.00 97.81 86 ILE A C 1
ATOM 716 O O . ILE A 1 86 ? -3.981 4.357 10.564 1.00 97.81 86 ILE A O 1
ATOM 720 N N . GLU A 1 87 ? -2.598 5.704 9.414 1.00 97.88 87 GLU A N 1
ATOM 721 C CA . GLU A 1 87 ? -1.777 6.113 10.556 1.00 97.88 87 GLU A CA 1
ATOM 722 C C . GLU A 1 87 ? -2.626 6.810 11.629 1.00 97.88 87 GLU A C 1
ATOM 724 O O . GLU A 1 87 ? -2.532 6.453 12.802 1.00 97.88 87 GLU A O 1
ATOM 729 N N . ASP A 1 88 ? -3.471 7.766 11.236 1.00 97.62 88 ASP A N 1
ATOM 730 C CA . ASP A 1 88 ? -4.330 8.516 12.156 1.00 97.62 88 ASP A CA 1
ATOM 731 C C . ASP A 1 88 ? -5.347 7.594 12.841 1.00 97.62 88 ASP A C 1
ATOM 733 O O . ASP A 1 88 ? -5.436 7.589 14.066 1.00 97.62 88 ASP A O 1
ATOM 737 N N . TYR A 1 89 ? -6.018 6.717 12.089 1.00 96.56 89 TYR A N 1
ATOM 738 C CA . TYR A 1 89 ? -6.946 5.736 12.664 1.00 96.56 89 TYR A CA 1
ATOM 739 C C . TYR A 1 89 ? -6.270 4.727 13.590 1.00 96.56 89 TYR A C 1
ATOM 741 O O . TYR A 1 89 ? -6.834 4.360 14.619 1.00 96.56 89 TYR A O 1
ATOM 749 N N . ALA A 1 90 ? -5.056 4.288 13.262 1.00 96.25 90 ALA A N 1
ATOM 750 C CA . ALA A 1 90 ? -4.281 3.422 14.140 1.00 96.25 90 ALA A CA 1
ATOM 751 C C . ALA A 1 90 ? -3.934 4.143 15.457 1.00 96.25 90 ALA A C 1
ATOM 753 O O . ALA A 1 90 ? -4.072 3.564 16.535 1.00 96.25 90 ALA A O 1
ATOM 754 N N . LYS A 1 91 ? -3.544 5.422 15.391 1.00 96.56 91 LYS A N 1
ATOM 755 C CA . LYS A 1 91 ? -3.254 6.244 16.577 1.00 96.56 91 LYS A CA 1
ATOM 756 C C . LYS A 1 91 ? -4.491 6.486 17.439 1.00 96.56 91 LYS A C 1
ATOM 758 O O . LYS A 1 91 ? -4.393 6.359 18.655 1.00 96.56 91 LYS A O 1
ATOM 763 N N . GLU A 1 92 ? -5.635 6.787 16.827 1.00 95.50 92 GLU A N 1
ATOM 764 C CA . GLU A 1 92 ? -6.908 7.025 17.525 1.00 95.50 92 GLU A CA 1
ATOM 765 C C . GLU A 1 92 ? -7.319 5.844 18.413 1.00 95.50 92 GLU A C 1
ATOM 767 O O . GLU A 1 92 ? -7.780 6.049 19.533 1.00 95.50 92 GLU A O 1
ATOM 772 N N . VAL A 1 93 ? -7.112 4.610 17.943 1.00 94.38 93 VAL A N 1
ATOM 773 C CA . VAL A 1 93 ? -7.467 3.393 18.696 1.00 94.38 93 VAL A CA 1
ATOM 774 C C . VAL A 1 93 ? -6.320 2.849 19.560 1.00 94.38 93 VAL A C 1
ATOM 776 O O . VAL A 1 93 ? -6.438 1.776 20.150 1.00 94.38 93 VAL A O 1
ATOM 779 N N . GLY A 1 94 ? -5.198 3.571 19.650 1.00 93.44 94 GLY A N 1
ATOM 780 C CA . GLY A 1 94 ? -4.066 3.203 20.504 1.00 93.44 94 GLY A CA 1
ATOM 781 C C . GLY A 1 94 ? -3.225 2.026 19.996 1.00 93.44 94 GLY A C 1
ATOM 782 O O . GLY A 1 94 ? -2.631 1.307 20.804 1.00 93.44 94 GLY A O 1
ATOM 783 N N . VAL A 1 95 ? -3.150 1.812 18.675 1.00 92.56 95 VAL A N 1
ATOM 784 C CA . VAL A 1 95 ? -2.235 0.831 18.062 1.00 92.56 95 VAL A CA 1
ATOM 785 C C . VAL A 1 95 ? -0.803 1.118 18.514 1.00 92.56 95 VAL A C 1
ATOM 787 O O . VAL A 1 95 ? -0.290 2.223 18.345 1.00 92.56 95 VAL A O 1
ATOM 790 N N . LYS A 1 96 ? -0.130 0.107 19.076 1.00 87.25 96 LYS A N 1
ATOM 791 C CA . LYS A 1 96 ? 1.201 0.283 19.687 1.00 87.25 96 LYS A CA 1
ATOM 792 C C . LYS A 1 96 ? 2.284 0.604 18.663 1.00 87.25 96 LYS A C 1
ATOM 794 O O . LYS A 1 96 ? 3.237 1.313 18.974 1.00 87.25 96 LYS A O 1
ATOM 799 N N . ARG A 1 97 ? 2.183 0.028 17.463 1.00 89.69 97 ARG A N 1
ATOM 800 C CA . ARG A 1 97 ? 3.183 0.174 16.401 1.00 89.69 97 ARG A CA 1
ATOM 801 C C . ARG A 1 97 ? 2.597 0.960 15.245 1.00 89.69 97 ARG A C 1
ATOM 803 O O . ARG A 1 97 ? 1.892 0.414 14.406 1.00 89.69 97 ARG A O 1
ATOM 810 N N . THR A 1 98 ? 2.938 2.240 15.192 1.00 93.12 98 THR A N 1
ATOM 811 C CA . THR A 1 98 ? 2.576 3.119 14.080 1.00 93.12 98 THR A CA 1
ATOM 812 C C . THR A 1 98 ? 3.820 3.561 13.325 1.00 93.12 98 THR A C 1
ATOM 814 O O . THR A 1 98 ? 4.855 3.831 13.930 1.00 93.12 98 THR A O 1
ATOM 817 N N . TYR A 1 99 ? 3.704 3.688 12.011 1.00 95.12 99 TYR A N 1
ATOM 818 C CA . TYR A 1 99 ? 4.742 4.166 11.110 1.00 95.12 99 TYR A CA 1
ATOM 819 C C . TYR A 1 99 ? 4.281 5.477 10.475 1.00 95.12 99 TYR A C 1
ATOM 821 O O . TYR A 1 99 ? 3.109 5.629 10.141 1.00 95.12 99 TYR A O 1
ATOM 829 N N . SER A 1 100 ? 5.210 6.413 10.282 1.00 96.88 100 SER A N 1
ATOM 830 C CA . SER A 1 100 ? 4.916 7.690 9.627 1.00 96.88 100 SER A CA 1
ATOM 831 C C . SER A 1 100 ? 4.492 7.475 8.174 1.00 96.88 100 SER A C 1
ATOM 833 O O . SER A 1 100 ? 5.230 6.868 7.390 1.00 96.88 100 SER A O 1
ATOM 835 N N . ALA A 1 101 ? 3.347 8.035 7.784 1.00 97.62 101 ALA A N 1
ATOM 836 C CA . ALA A 1 101 ? 2.878 8.011 6.404 1.00 97.62 101 ALA A CA 1
ATOM 837 C C . ALA A 1 101 ? 3.881 8.641 5.429 1.00 97.62 101 ALA A C 1
ATOM 839 O O . ALA A 1 101 ? 4.007 8.177 4.294 1.00 97.62 101 ALA A O 1
ATOM 840 N N . LEU A 1 102 ? 4.635 9.653 5.873 1.00 97.56 102 LEU A N 1
ATOM 841 C CA . LEU A 1 102 ? 5.674 10.287 5.063 1.00 97.56 102 LEU A CA 1
ATOM 842 C C . LEU A 1 102 ? 6.817 9.311 4.765 1.00 97.56 102 LEU A C 1
ATOM 844 O O . LEU A 1 102 ? 7.211 9.175 3.611 1.00 97.56 102 LEU A O 1
ATOM 848 N N . MET A 1 103 ? 7.300 8.584 5.779 1.00 97.81 103 MET A N 1
ATOM 849 C CA . MET A 1 103 ? 8.367 7.587 5.615 1.00 97.81 103 MET A CA 1
ATOM 850 C C . MET A 1 103 ? 7.937 6.466 4.661 1.00 97.81 103 MET A C 1
ATOM 852 O O . MET A 1 103 ? 8.683 6.081 3.763 1.00 97.81 103 MET A O 1
ATOM 856 N N . LEU A 1 104 ? 6.712 5.967 4.829 1.00 98.06 104 LEU A N 1
ATOM 857 C CA . LEU A 1 104 ? 6.164 4.885 4.009 1.00 98.06 104 LEU A CA 1
ATOM 858 C C . LEU A 1 104 ? 5.964 5.325 2.555 1.00 98.06 104 LEU A C 1
ATOM 860 O O . LEU A 1 104 ? 6.305 4.587 1.631 1.00 98.06 104 LEU A O 1
ATOM 864 N N . THR A 1 105 ? 5.473 6.547 2.346 1.00 97.94 105 THR A N 1
ATOM 865 C CA . THR A 1 105 ? 5.344 7.136 1.005 1.00 97.94 105 THR A CA 1
ATOM 866 C C . THR A 1 105 ? 6.716 7.362 0.374 1.00 97.94 105 THR A C 1
ATOM 868 O O . THR A 1 105 ? 6.908 7.026 -0.791 1.00 97.94 105 THR A O 1
ATOM 871 N N . GLY A 1 106 ? 7.694 7.860 1.136 1.00 97.81 106 GLY A N 1
ATOM 872 C CA . GLY A 1 106 ? 9.078 8.002 0.679 1.00 97.81 106 GLY A CA 1
ATOM 873 C C . GLY A 1 106 ? 9.667 6.671 0.209 1.00 97.81 106 GLY A C 1
ATOM 874 O O . GLY A 1 106 ? 10.242 6.608 -0.874 1.00 97.81 106 GLY A O 1
ATOM 875 N N . GLY A 1 107 ? 9.430 5.586 0.953 1.00 97.31 107 GLY A N 1
ATOM 876 C CA . GLY A 1 107 ? 9.808 4.232 0.539 1.00 97.31 107 GLY A CA 1
ATOM 877 C C . GLY A 1 107 ? 9.162 3.798 -0.784 1.00 97.31 107 GLY A C 1
ATOM 878 O O . GLY A 1 107 ? 9.841 3.232 -1.638 1.00 97.31 107 GLY A O 1
ATOM 879 N N . MET A 1 108 ? 7.878 4.114 -0.994 1.00 96.38 108 MET A N 1
ATOM 880 C CA . MET A 1 108 ? 7.188 3.847 -2.267 1.00 96.38 108 MET A CA 1
ATOM 881 C C . MET A 1 108 ? 7.777 4.655 -3.430 1.00 96.38 108 MET A C 1
ATOM 883 O O . MET A 1 108 ? 7.937 4.124 -4.527 1.00 96.38 108 MET A O 1
ATOM 887 N N . VAL A 1 109 ? 8.130 5.922 -3.198 1.00 96.56 109 VAL A N 1
ATOM 888 C CA . VAL A 1 109 ? 8.771 6.776 -4.209 1.00 96.56 109 VAL A CA 1
ATOM 889 C C . VAL A 1 109 ? 10.144 6.224 -4.582 1.00 96.56 109 VAL A C 1
ATOM 891 O O . VAL A 1 109 ? 10.431 6.083 -5.767 1.00 96.56 109 VAL A O 1
ATOM 894 N N . ILE A 1 110 ? 10.964 5.845 -3.597 1.00 97.06 110 ILE A N 1
ATOM 895 C CA . ILE A 1 110 ? 12.270 5.213 -3.841 1.00 97.06 110 ILE A CA 1
ATOM 896 C C . ILE A 1 110 ? 12.094 3.949 -4.688 1.00 97.06 110 ILE A C 1
ATOM 898 O O . ILE A 1 110 ? 12.749 3.821 -5.719 1.00 97.06 110 ILE A O 1
ATOM 902 N N . ALA A 1 111 ? 11.164 3.060 -4.325 1.00 95.56 111 ALA A N 1
ATOM 903 C CA . ALA A 1 111 ? 10.863 1.861 -5.110 1.00 95.56 111 ALA A CA 1
ATOM 904 C C . ALA A 1 111 ? 10.457 2.185 -6.561 1.00 95.56 111 ALA A C 1
ATOM 906 O O . ALA A 1 111 ? 10.913 1.523 -7.491 1.00 95.56 111 ALA A O 1
ATOM 907 N N . ALA A 1 112 ? 9.666 3.240 -6.780 1.00 93.31 112 ALA A N 1
ATOM 908 C CA . ALA A 1 112 ? 9.291 3.681 -8.123 1.00 93.31 112 ALA A CA 1
ATOM 909 C C . ALA A 1 112 ? 10.492 4.179 -8.952 1.00 93.31 112 ALA A C 1
ATOM 911 O O . ALA A 1 112 ? 10.528 3.965 -10.163 1.00 93.31 112 ALA A O 1
ATOM 912 N N . PHE A 1 113 ? 11.487 4.815 -8.325 1.00 95.19 113 PHE A N 1
ATOM 913 C CA . PHE A 1 113 ? 12.735 5.183 -9.001 1.00 95.19 113 PHE A CA 1
ATOM 914 C C . PHE A 1 113 ? 13.636 3.972 -9.269 1.00 95.19 113 PHE A C 1
ATOM 916 O O . PHE A 1 113 ? 14.249 3.914 -10.332 1.00 95.19 113 PHE A O 1
ATOM 923 N N . LEU A 1 114 ? 13.682 2.992 -8.360 1.00 95.44 114 LEU A N 1
ATOM 924 C CA . LEU A 1 114 ? 14.463 1.759 -8.533 1.00 95.44 114 LEU A CA 1
ATOM 925 C C . LEU A 1 114 ? 14.006 0.942 -9.751 1.00 95.44 114 LEU A C 1
ATOM 927 O O . LEU A 1 114 ? 14.832 0.310 -10.401 1.00 95.44 114 LEU A O 1
ATOM 931 N N . TRP A 1 115 ? 12.726 1.034 -10.127 1.00 91.81 115 TRP A N 1
ATOM 932 C CA . TRP A 1 115 ? 12.197 0.410 -11.347 1.00 91.81 115 TRP A CA 1
ATOM 933 C C . TRP A 1 115 ? 12.821 0.942 -12.649 1.00 91.81 115 TRP A C 1
ATOM 935 O O . TRP A 1 115 ? 12.643 0.332 -13.698 1.00 91.81 115 TRP A O 1
ATOM 945 N N . ARG A 1 116 ? 13.535 2.075 -12.609 1.00 92.56 116 ARG A N 1
ATOM 946 C CA . ARG A 1 116 ? 14.217 2.663 -13.776 1.00 92.56 116 ARG A CA 1
ATOM 947 C C . ARG A 1 116 ? 15.657 2.185 -13.952 1.00 92.56 116 ARG A C 1
ATOM 949 O O . ARG A 1 116 ? 16.310 2.603 -14.906 1.00 92.56 116 ARG A O 1
ATOM 956 N N . LEU A 1 117 ? 16.173 1.388 -13.019 1.00 93.44 117 LEU A N 1
ATOM 957 C CA . LEU A 1 117 ? 17.505 0.809 -13.148 1.00 93.44 117 LEU A CA 1
ATOM 958 C C . LEU A 1 117 ? 17.544 -0.186 -14.317 1.00 93.44 117 LEU A C 1
ATOM 960 O O . LEU A 1 117 ? 16.517 -0.788 -14.629 1.00 93.44 117 LEU A O 1
ATOM 964 N N . PRO A 1 118 ? 18.710 -0.376 -14.959 1.00 92.56 118 PRO A N 1
ATOM 965 C CA . PRO A 1 118 ? 18.859 -1.411 -15.970 1.00 92.56 118 PRO A CA 1
ATOM 966 C C . PRO A 1 118 ? 18.661 -2.794 -15.348 1.00 92.56 118 PRO A C 1
ATOM 968 O O . PRO A 1 118 ? 18.967 -3.014 -14.172 1.00 92.56 118 PRO A O 1
ATOM 971 N N . ASP A 1 119 ? 18.171 -3.734 -16.146 1.00 88.62 119 ASP A N 1
ATOM 972 C CA . ASP A 1 119 ? 18.058 -5.125 -15.722 1.00 88.62 119 ASP A CA 1
ATOM 973 C C . ASP A 1 119 ? 19.464 -5.709 -15.450 1.00 88.62 119 ASP A C 1
ATOM 975 O O . ASP A 1 119 ? 20.404 -5.379 -16.182 1.00 88.62 119 ASP A O 1
ATOM 979 N N . PRO A 1 120 ? 19.656 -6.533 -14.396 1.00 90.06 120 PRO A N 1
ATOM 980 C CA . PRO A 1 120 ? 18.654 -7.013 -13.433 1.00 90.06 120 PRO A CA 1
ATOM 981 C C . PRO A 1 120 ? 18.328 -6.129 -12.242 1.00 90.06 120 PRO A C 1
ATOM 983 O O . PRO A 1 120 ? 17.472 -6.479 -11.423 1.00 90.06 120 PRO A O 1
ATOM 986 N N . TYR A 1 121 ? 19.019 -5.010 -12.089 1.00 90.75 121 TYR A N 1
ATOM 987 C CA . TYR A 1 121 ? 18.935 -4.205 -10.878 1.00 90.75 121 TYR A CA 1
ATOM 988 C C . TYR A 1 121 ? 17.531 -3.633 -10.646 1.00 90.75 121 TYR A C 1
ATOM 990 O O . TYR A 1 121 ? 17.182 -3.370 -9.499 1.00 90.75 121 TYR A O 1
ATOM 998 N N . SER A 1 122 ? 16.703 -3.518 -11.691 1.00 91.19 122 SER A N 1
ATOM 999 C CA . SER A 1 122 ? 15.284 -3.135 -11.618 1.00 91.19 122 SER A CA 1
ATOM 1000 C C . SER A 1 122 ? 14.471 -3.971 -10.612 1.00 91.19 122 SER A C 1
ATOM 1002 O O . SER A 1 122 ? 13.592 -3.434 -9.934 1.00 91.19 122 SER A O 1
ATOM 1004 N N . LEU A 1 123 ? 14.808 -5.255 -10.411 1.00 91.69 123 LEU A N 1
ATOM 1005 C CA . LEU A 1 123 ? 14.110 -6.150 -9.476 1.00 91.69 123 LEU A CA 1
ATOM 1006 C C . LEU A 1 123 ? 14.206 -5.707 -8.011 1.00 91.69 123 LEU A C 1
ATOM 1008 O O . LEU A 1 123 ? 13.338 -6.057 -7.207 1.00 91.69 123 LEU A O 1
ATOM 1012 N N . ILE A 1 124 ? 15.209 -4.901 -7.646 1.00 94.12 124 ILE A N 1
ATOM 1013 C CA . ILE A 1 124 ? 15.317 -4.349 -6.289 1.00 94.12 124 ILE A CA 1
ATOM 1014 C C . ILE A 1 124 ? 14.126 -3.444 -5.943 1.00 94.12 124 ILE A C 1
ATOM 1016 O O . ILE A 1 124 ? 13.793 -3.285 -4.769 1.00 94.12 124 ILE A O 1
ATOM 1020 N N . ALA A 1 125 ? 13.413 -2.919 -6.947 1.00 94.88 125 ALA A N 1
ATOM 1021 C CA . ALA A 1 125 ? 12.185 -2.154 -6.765 1.00 94.88 125 ALA A CA 1
ATOM 1022 C C . ALA A 1 125 ? 11.074 -2.942 -6.049 1.00 94.88 125 ALA A C 1
ATOM 1024 O O . ALA A 1 125 ? 10.204 -2.338 -5.417 1.00 94.88 125 ALA A O 1
ATOM 1025 N N . LEU A 1 126 ? 11.126 -4.281 -6.056 1.00 95.38 126 LEU A N 1
ATOM 1026 C CA . LEU A 1 126 ? 10.207 -5.132 -5.292 1.00 95.38 126 LEU A CA 1
ATOM 1027 C C . LEU A 1 126 ? 10.288 -4.893 -3.774 1.00 95.38 126 LEU A C 1
ATOM 1029 O O . LEU A 1 126 ? 9.340 -5.223 -3.057 1.00 95.38 126 LEU A O 1
ATOM 1033 N N . VAL A 1 127 ? 11.347 -4.237 -3.280 1.00 96.25 127 VAL A N 1
ATOM 1034 C CA . VAL A 1 127 ? 11.430 -3.736 -1.897 1.00 96.25 127 VAL A CA 1
ATOM 1035 C C . VAL A 1 127 ? 10.295 -2.760 -1.550 1.00 96.25 127 VAL A C 1
ATOM 1037 O O . VAL A 1 127 ? 9.978 -2.582 -0.375 1.00 96.25 127 VAL A O 1
ATOM 1040 N N . GLY A 1 128 ? 9.599 -2.200 -2.547 1.00 96.12 128 GLY A N 1
ATOM 1041 C CA . GLY A 1 128 ? 8.338 -1.472 -2.368 1.00 96.12 128 GLY A CA 1
ATOM 1042 C C . GLY A 1 128 ? 7.237 -2.282 -1.664 1.00 96.12 128 GLY A C 1
ATOM 1043 O O . GLY A 1 128 ? 6.298 -1.701 -1.119 1.00 96.12 128 GLY A O 1
ATOM 1044 N N . ALA A 1 129 ? 7.370 -3.608 -1.565 1.00 97.56 129 ALA A N 1
ATOM 1045 C CA . ALA A 1 129 ? 6.509 -4.436 -0.724 1.00 97.56 129 ALA A CA 1
ATOM 1046 C C . ALA A 1 129 ? 6.644 -4.118 0.780 1.00 97.56 129 ALA A C 1
ATOM 1048 O O . ALA A 1 129 ? 5.686 -4.314 1.526 1.00 97.56 129 ALA A O 1
ATOM 1049 N N . VAL A 1 130 ? 7.797 -3.610 1.237 1.00 98.00 130 VAL A N 1
ATOM 1050 C CA . VAL A 1 130 ? 8.057 -3.282 2.650 1.00 98.00 130 VAL A CA 1
ATOM 1051 C C . VAL A 1 130 ? 7.109 -2.198 3.173 1.00 98.00 130 VAL A C 1
ATOM 1053 O O . VAL A 1 130 ? 6.381 -2.483 4.125 1.00 98.00 130 VAL A O 1
ATOM 1056 N N . PRO A 1 131 ? 7.030 -0.983 2.591 1.00 97.75 131 PRO A N 1
ATOM 1057 C CA . PRO A 1 131 ? 6.085 0.027 3.069 1.00 97.75 131 PRO A CA 1
ATOM 1058 C C . PRO A 1 131 ? 4.628 -0.454 3.005 1.00 97.75 131 PRO A C 1
ATOM 1060 O O . PRO A 1 131 ? 3.868 -0.199 3.939 1.00 97.75 131 PRO A O 1
ATOM 1063 N N . ILE A 1 132 ? 4.245 -1.224 1.978 1.00 98.06 132 ILE A N 1
ATOM 1064 C CA . ILE A 1 132 ? 2.907 -1.834 1.890 1.00 98.06 132 ILE A CA 1
ATOM 1065 C C . ILE A 1 132 ? 2.657 -2.807 3.050 1.00 98.06 132 ILE A C 1
ATOM 1067 O O . ILE A 1 132 ? 1.591 -2.767 3.666 1.00 98.06 132 ILE A O 1
ATOM 1071 N N . ALA A 1 133 ? 3.630 -3.656 3.387 1.00 98.12 133 ALA A N 1
ATOM 1072 C CA . ALA A 1 133 ? 3.525 -4.602 4.494 1.00 98.12 133 ALA A CA 1
ATOM 1073 C C . ALA A 1 133 ? 3.380 -3.892 5.847 1.00 98.12 133 ALA A C 1
ATOM 1075 O O . ALA A 1 133 ? 2.535 -4.283 6.653 1.00 98.12 133 ALA A O 1
ATOM 1076 N N . LEU A 1 134 ? 4.158 -2.830 6.079 1.00 98.00 134 LEU A N 1
ATOM 1077 C CA . LEU A 1 134 ? 4.101 -2.043 7.314 1.00 98.00 134 LEU A CA 1
ATOM 1078 C C . LEU A 1 134 ? 2.757 -1.316 7.466 1.00 98.00 134 LEU A C 1
ATOM 1080 O O . LEU A 1 134 ? 2.154 -1.359 8.538 1.00 98.00 134 LEU A O 1
ATOM 1084 N N . VAL A 1 135 ? 2.239 -0.708 6.393 1.00 97.88 135 VAL A N 1
ATOM 1085 C CA . VAL A 1 135 ? 0.902 -0.090 6.411 1.00 97.88 135 VAL A CA 1
ATOM 1086 C C . VAL A 1 135 ? -0.187 -1.138 6.615 1.00 97.88 135 VAL A C 1
ATOM 1088 O O . VAL A 1 135 ? -1.113 -0.914 7.394 1.00 97.88 135 VAL A O 1
ATOM 1091 N N . GLN A 1 136 ? -0.082 -2.299 5.964 1.00 97.88 136 GLN A N 1
ATOM 1092 C CA . GLN A 1 136 ? -1.038 -3.388 6.158 1.00 97.88 136 GLN A CA 1
ATOM 1093 C C . GLN A 1 136 ? -1.020 -3.911 7.600 1.00 97.88 136 GLN A C 1
ATOM 1095 O O . GLN A 1 136 ? -2.081 -4.253 8.116 1.00 97.88 136 GLN A O 1
ATOM 1100 N N . ALA A 1 137 ? 0.142 -3.962 8.258 1.00 96.56 137 ALA A N 1
ATOM 1101 C CA . ALA A 1 137 ? 0.243 -4.341 9.666 1.00 96.56 137 ALA A CA 1
ATOM 1102 C C . ALA A 1 137 ? -0.531 -3.366 10.565 1.00 96.56 137 ALA A C 1
ATOM 1104 O O . ALA A 1 137 ? -1.390 -3.806 11.327 1.00 96.56 137 ALA A O 1
ATOM 1105 N N . MET A 1 138 ? -0.317 -2.054 10.397 1.00 96.75 138 MET A N 1
ATOM 1106 C CA . MET A 1 138 ? -1.079 -1.029 11.126 1.00 96.75 138 MET A CA 1
ATOM 1107 C C . MET A 1 138 ? -2.582 -1.142 10.870 1.00 96.75 138 MET A C 1
ATOM 1109 O O . MET A 1 138 ? -3.387 -1.117 11.799 1.00 96.75 138 MET A O 1
ATOM 1113 N N . LEU A 1 139 ? -2.966 -1.302 9.602 1.00 97.25 139 LEU A N 1
ATOM 1114 C CA . LEU A 1 139 ? -4.365 -1.422 9.207 1.00 97.25 139 LEU A CA 1
ATOM 1115 C C . LEU A 1 139 ? -5.017 -2.687 9.783 1.00 97.25 139 LEU A C 1
ATOM 1117 O O . LEU A 1 139 ? -6.193 -2.669 10.135 1.00 97.25 139 LEU A O 1
ATOM 1121 N N . ASN A 1 140 ? -4.270 -3.785 9.894 1.00 96.06 140 ASN A N 1
ATOM 1122 C CA . ASN A 1 140 ? -4.756 -5.007 10.526 1.00 96.06 140 ASN A CA 1
ATOM 1123 C C . ASN A 1 140 ? -5.005 -4.819 12.018 1.00 96.06 140 ASN A C 1
ATOM 1125 O O . ASN A 1 140 ? -6.038 -5.276 12.495 1.00 96.06 140 ASN A O 1
ATOM 1129 N N . GLU A 1 141 ? -4.097 -4.162 12.744 1.00 94.94 141 GLU A N 1
ATOM 1130 C CA . GLU A 1 141 ? -4.305 -3.868 14.169 1.00 94.94 141 GLU A CA 1
ATOM 1131 C C . GLU A 1 141 ? -5.549 -2.992 14.369 1.00 94.94 141 GLU A C 1
ATOM 1133 O O . GLU A 1 141 ? -6.388 -3.306 15.212 1.00 94.94 141 GLU A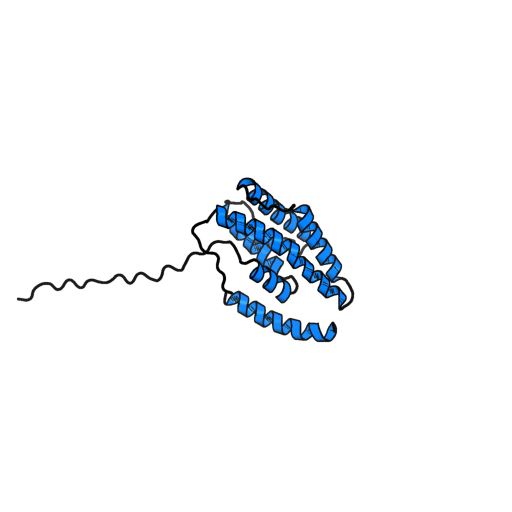 O 1
ATOM 1138 N N . PHE A 1 142 ? -5.739 -1.981 13.517 1.00 95.69 142 PHE A N 1
ATOM 1139 C CA . PHE A 1 142 ? -6.964 -1.181 13.495 1.00 95.69 142 PHE A CA 1
ATOM 1140 C C . PHE A 1 142 ? -8.224 -2.036 13.258 1.00 95.69 142 PHE A C 1
ATOM 1142 O O . PHE A 1 142 ? -9.190 -1.946 14.014 1.00 95.69 142 PHE A O 1
ATOM 1149 N N . TRP A 1 143 ? -8.229 -2.913 12.248 1.00 95.38 143 TRP A N 1
ATOM 1150 C CA . TRP A 1 143 ? -9.392 -3.767 11.972 1.00 95.38 143 TRP A CA 1
ATOM 1151 C C . TRP A 1 143 ? -9.669 -4.800 13.064 1.00 95.38 143 TRP A C 1
ATOM 1153 O O . TRP A 1 143 ? -10.827 -5.158 13.272 1.00 95.38 143 TRP A O 1
ATOM 1163 N N . LEU A 1 144 ? -8.635 -5.290 13.746 1.00 92.75 144 LEU A N 1
ATOM 1164 C CA . LEU A 1 144 ? -8.787 -6.191 14.887 1.00 92.75 144 LEU A CA 1
ATOM 1165 C C . LEU A 1 144 ? -9.363 -5.469 16.105 1.00 92.75 144 LEU A C 1
ATOM 1167 O O . LEU A 1 144 ? -10.149 -6.069 16.829 1.00 92.75 144 LEU A O 1
ATOM 1171 N N . TYR A 1 145 ? -9.029 -4.193 16.303 1.00 92.00 145 TYR A N 1
ATOM 1172 C CA . TYR A 1 145 ? -9.666 -3.367 17.327 1.00 92.00 145 TYR A CA 1
ATOM 1173 C C . TYR A 1 145 ? -11.155 -3.134 17.023 1.00 92.00 145 TYR A C 1
ATOM 1175 O O . TYR A 1 145 ? -12.004 -3.325 17.887 1.00 92.00 145 TYR A O 1
ATOM 1183 N N . GLU A 1 146 ? -11.484 -2.770 15.782 1.00 91.50 146 GLU A N 1
ATOM 1184 C CA . GLU A 1 146 ? -12.859 -2.454 15.363 1.00 91.50 146 GLU A CA 1
ATOM 1185 C C . GLU A 1 146 ? -13.754 -3.702 15.236 1.00 91.50 146 GLU A C 1
ATOM 1187 O O . GLU A 1 146 ? -14.970 -3.621 15.406 1.00 91.50 146 GLU A O 1
ATOM 1192 N N . LYS A 1 147 ? -13.178 -4.868 14.911 1.00 89.50 147 LYS A N 1
ATOM 1193 C CA . LYS A 1 147 ? -13.906 -6.135 14.709 1.00 89.50 147 LYS A CA 1
ATOM 1194 C C . LYS A 1 147 ? -13.178 -7.330 15.351 1.00 89.50 147 LYS A C 1
ATOM 1196 O O . LYS A 1 147 ? -12.745 -8.232 14.628 1.00 89.50 147 LYS A O 1
ATOM 1201 N N . PRO A 1 148 ? -13.075 -7.391 16.690 1.00 82.81 148 PRO A N 1
ATOM 1202 C CA . PRO A 1 148 ? -12.221 -8.362 17.386 1.00 82.81 148 PRO A CA 1
ATOM 1203 C C . PRO A 1 148 ? -12.703 -9.815 17.284 1.00 82.81 148 PRO A C 1
ATOM 1205 O O . PRO A 1 148 ? -11.898 -10.737 17.367 1.00 82.81 148 PRO A O 1
ATOM 1208 N N . ILE A 1 149 ? -14.008 -10.032 17.097 1.00 85.00 149 ILE A N 1
ATOM 1209 C CA . ILE A 1 149 ? -14.620 -11.373 17.080 1.00 85.00 149 ILE A CA 1
ATOM 1210 C C . ILE A 1 149 ? -14.494 -12.034 15.696 1.00 85.00 149 ILE A C 1
ATOM 1212 O O . ILE A 1 149 ? -14.548 -13.259 15.583 1.00 85.00 149 ILE A O 1
ATOM 1216 N N . LEU A 1 150 ? -14.314 -11.247 14.627 1.00 87.06 150 LEU A N 1
ATOM 1217 C CA . LEU A 1 150 ? -14.287 -11.792 13.272 1.00 87.06 150 LEU A CA 1
ATOM 1218 C C . LEU A 1 150 ? -12.903 -12.360 12.924 1.00 87.06 150 LEU A C 1
ATOM 1220 O O . LEU A 1 150 ? -11.896 -11.658 13.051 1.00 87.06 150 LEU A O 1
ATOM 1224 N N . PRO A 1 151 ? -12.822 -13.599 12.409 1.00 87.19 151 PRO A N 1
ATOM 1225 C CA . PRO A 1 151 ? -11.551 -14.198 12.036 1.00 87.19 151 PRO A CA 1
ATOM 1226 C C . PRO A 1 151 ? -10.912 -13.482 10.839 1.00 87.19 151 PRO A C 1
ATOM 1228 O O . PRO A 1 151 ? -11.587 -12.958 9.949 1.00 87.19 151 PRO A O 1
ATOM 1231 N N . ILE A 1 152 ? -9.579 -13.522 10.779 1.00 87.44 152 ILE A N 1
ATOM 1232 C CA . ILE A 1 152 ? -8.822 -13.132 9.584 1.00 87.44 152 ILE A CA 1
ATOM 1233 C C . ILE A 1 152 ? -8.850 -14.295 8.594 1.00 87.44 152 ILE A C 1
ATOM 1235 O O . ILE A 1 152 ? -8.451 -15.414 8.930 1.00 87.44 152 ILE A O 1
ATOM 1239 N N . ARG A 1 153 ? -9.242 -14.031 7.345 1.00 88.31 153 ARG A N 1
ATOM 1240 C CA . ARG A 1 153 ? -9.130 -15.021 6.270 1.00 88.31 153 ARG A CA 1
ATOM 1241 C C . ARG A 1 153 ? -7.654 -15.291 5.971 1.00 88.31 153 ARG A C 1
ATOM 1243 O O . ARG A 1 153 ? -6.961 -14.419 5.458 1.00 88.31 153 ARG A O 1
ATOM 1250 N N . LYS A 1 154 ? -7.183 -16.504 6.271 1.00 89.31 154 LYS A N 1
ATOM 1251 C CA . LYS A 1 154 ? -5.792 -16.931 6.020 1.00 89.31 154 LYS A CA 1
ATOM 1252 C C . LYS A 1 154 ? -5.590 -17.659 4.690 1.00 89.31 154 LYS A C 1
ATOM 1254 O O . LYS A 1 154 ? -4.451 -17.825 4.274 1.00 89.31 154 LYS A O 1
ATOM 1259 N N . SER A 1 155 ? -6.666 -18.094 4.039 1.00 88.75 155 SER A N 1
ATOM 1260 C CA . SER A 1 155 ? -6.614 -18.788 2.753 1.00 88.75 155 SER A CA 1
ATOM 1261 C C . SER A 1 155 ? -6.670 -17.819 1.575 1.00 88.75 155 SER A C 1
ATOM 1263 O O . SER A 1 155 ? -7.321 -16.771 1.641 1.00 88.75 155 SER A O 1
ATOM 1265 N N . LEU A 1 156 ? -6.004 -18.200 0.483 1.00 89.50 156 LEU A N 1
ATOM 1266 C CA . LEU A 1 156 ? -6.135 -17.513 -0.795 1.00 89.50 156 LEU A CA 1
ATOM 1267 C C . LEU A 1 156 ? -7.554 -17.700 -1.335 1.00 89.50 156 LEU A C 1
ATOM 1269 O O . LEU A 1 156 ? -8.118 -18.793 -1.277 1.00 89.50 156 LEU A O 1
ATOM 1273 N N . THR A 1 157 ? -8.132 -16.631 -1.871 1.00 91.81 157 THR A N 1
ATOM 1274 C CA . THR A 1 157 ? -9.397 -16.722 -2.604 1.00 91.81 157 THR A CA 1
ATOM 1275 C C . THR A 1 157 ? -9.155 -17.248 -4.016 1.00 91.81 157 THR A C 1
ATOM 1277 O O . THR A 1 157 ? -8.063 -17.098 -4.566 1.00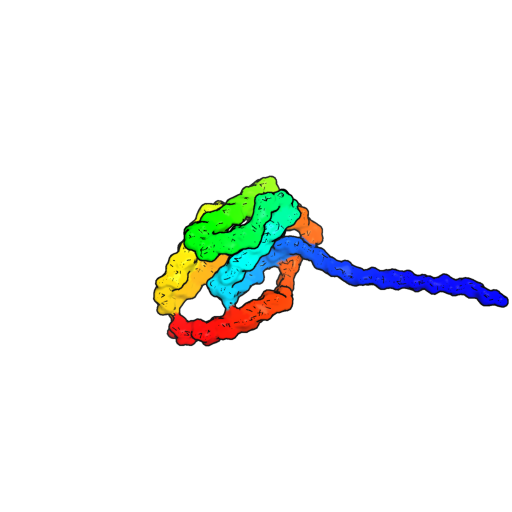 91.81 157 THR A O 1
ATOM 1280 N N . THR A 1 158 ? -10.190 -17.795 -4.655 1.00 91.06 158 THR A N 1
ATOM 1281 C CA . THR A 1 158 ? -10.121 -18.243 -6.056 1.00 91.06 158 THR A CA 1
ATOM 1282 C C . THR A 1 158 ? -9.598 -17.144 -6.982 1.00 91.06 158 THR A C 1
ATOM 1284 O O . THR A 1 158 ? -8.725 -17.394 -7.806 1.00 91.06 158 THR A O 1
ATOM 1287 N N . GLY A 1 159 ? -10.050 -15.898 -6.795 1.00 91.56 159 GLY A N 1
ATOM 1288 C CA . GLY A 1 159 ? -9.556 -14.757 -7.569 1.00 91.56 159 GLY A CA 1
ATOM 1289 C C . GLY A 1 159 ? -8.061 -14.488 -7.365 1.00 91.56 159 GLY A C 1
ATOM 1290 O O . GLY A 1 159 ? -7.353 -14.216 -8.328 1.00 91.56 159 GLY A O 1
ATOM 1291 N N . GLN A 1 160 ? -7.552 -14.618 -6.135 1.00 94.69 160 GLN A N 1
ATOM 1292 C CA . GLN A 1 160 ? -6.118 -14.471 -5.861 1.00 94.69 160 GLN A CA 1
ATOM 1293 C C . GLN A 1 160 ? -5.303 -15.591 -6.513 1.00 94.6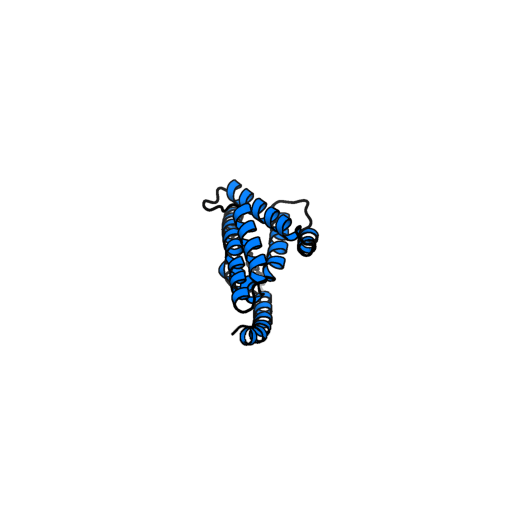9 160 GLN A C 1
ATOM 1295 O O . GLN A 1 160 ? -4.248 -15.314 -7.071 1.00 94.69 160 GLN A O 1
ATOM 1300 N N . ILE A 1 161 ? -5.804 -16.829 -6.502 1.00 95.25 161 ILE A N 1
ATOM 1301 C CA . ILE A 1 161 ? -5.154 -17.963 -7.176 1.00 95.25 161 ILE A CA 1
ATOM 1302 C C . ILE A 1 161 ? -5.067 -17.715 -8.686 1.00 95.25 161 ILE A C 1
ATOM 1304 O O . ILE A 1 161 ? -4.000 -17.885 -9.269 1.00 95.25 161 ILE A O 1
ATOM 1308 N N . VAL A 1 162 ? -6.153 -17.250 -9.311 1.00 95.88 162 VAL A N 1
ATOM 1309 C CA . VAL A 1 162 ? -6.162 -16.901 -10.742 1.00 95.88 162 VAL A CA 1
ATOM 1310 C C . VAL A 1 162 ? -5.133 -15.809 -11.049 1.00 95.88 162 VAL A C 1
ATOM 1312 O O . VAL A 1 162 ? -4.352 -15.950 -11.988 1.00 95.88 162 VAL A O 1
ATOM 1315 N N . VAL A 1 163 ? -5.066 -14.755 -10.228 1.00 96.19 163 VAL A N 1
ATOM 1316 C CA . VAL A 1 163 ? -4.059 -13.690 -10.380 1.00 96.19 163 VAL A CA 1
ATOM 1317 C C . VAL A 1 163 ? -2.638 -14.240 -10.255 1.00 96.19 163 VAL A C 1
ATOM 1319 O O . VAL A 1 163 ? -1.775 -13.856 -11.043 1.00 96.19 163 VAL A O 1
ATOM 1322 N N . LEU A 1 164 ? -2.383 -15.150 -9.312 1.00 96.56 164 LEU A N 1
ATOM 1323 C CA . LEU A 1 164 ? -1.071 -15.783 -9.152 1.00 96.56 164 LEU A CA 1
ATOM 1324 C C . LEU A 1 164 ? -0.699 -16.648 -10.362 1.00 96.56 164 LEU A C 1
ATOM 1326 O O . LEU A 1 164 ? 0.436 -16.570 -10.822 1.00 96.56 164 LEU A O 1
ATOM 1330 N N . ALA A 1 165 ? -1.644 -17.410 -10.915 1.00 95.38 165 ALA A N 1
ATOM 1331 C CA . ALA A 1 165 ? -1.415 -18.220 -12.110 1.00 95.38 165 ALA A CA 1
ATOM 1332 C C . ALA A 1 165 ? -1.059 -17.351 -13.331 1.00 95.38 165 ALA A C 1
ATOM 1334 O O . ALA A 1 165 ? -0.077 -17.622 -14.021 1.00 95.38 165 ALA A O 1
ATOM 1335 N N . ILE A 1 166 ? -1.801 -16.260 -13.553 1.00 95.88 166 ILE A N 1
ATOM 1336 C CA . ILE A 1 166 ? -1.519 -15.293 -14.627 1.00 95.88 166 ILE A CA 1
ATOM 1337 C C . ILE A 1 166 ? -0.148 -14.639 -14.415 1.00 95.88 166 ILE A C 1
ATOM 1339 O O . ILE A 1 166 ? 0.656 -14.539 -15.339 1.00 95.88 166 ILE A O 1
ATOM 1343 N N . SER A 1 167 ? 0.141 -14.223 -13.184 1.00 94.31 167 SER A N 1
ATOM 1344 C CA . SER A 1 167 ? 1.411 -13.594 -12.819 1.00 94.31 167 SER A CA 1
ATOM 1345 C C . SER A 1 167 ? 2.605 -14.517 -13.063 1.00 94.31 167 SER A C 1
ATOM 1347 O O . SER A 1 167 ? 3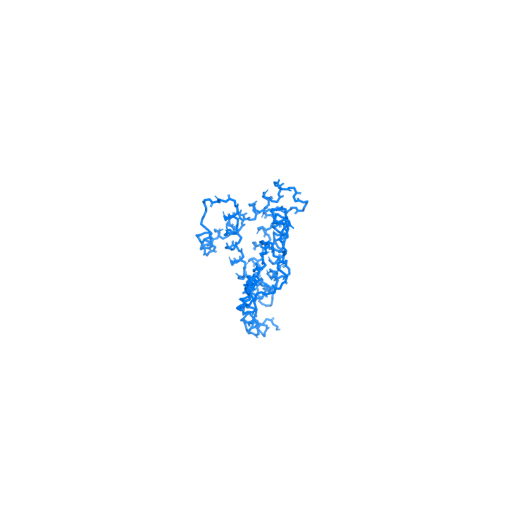.622 -14.079 -13.594 1.00 94.31 167 SER A O 1
ATOM 1349 N N . ALA A 1 168 ? 2.482 -15.803 -12.725 1.00 94.25 168 ALA A N 1
ATOM 1350 C CA . ALA A 1 168 ? 3.534 -16.789 -12.954 1.00 94.25 168 ALA A CA 1
ATOM 1351 C C . ALA A 1 168 ? 3.890 -16.903 -14.444 1.00 94.25 168 ALA A C 1
ATOM 1353 O O . ALA A 1 168 ? 5.071 -16.922 -14.788 1.00 94.25 168 ALA A O 1
ATOM 1354 N N . PHE A 1 169 ? 2.888 -16.890 -15.330 1.00 93.50 169 PHE A N 1
ATOM 1355 C CA . PHE A 1 169 ? 3.117 -16.867 -16.776 1.00 93.50 169 PHE A CA 1
ATOM 1356 C C . PHE A 1 169 ? 3.927 -15.636 -17.219 1.00 93.50 169 PHE A C 1
ATOM 1358 O O . PHE A 1 169 ? 4.863 -15.778 -18.004 1.00 93.50 169 PHE A O 1
ATOM 1365 N N . PHE A 1 170 ? 3.629 -14.446 -16.684 1.00 90.38 170 PHE A N 1
ATOM 1366 C CA . PHE A 1 170 ? 4.406 -13.234 -16.975 1.00 90.38 170 PHE A CA 1
ATOM 1367 C C . PHE A 1 170 ? 5.852 -13.323 -16.470 1.00 90.38 170 PHE A C 1
ATOM 1369 O O . PHE A 1 170 ? 6.776 -12.978 -17.207 1.00 90.38 170 PHE A O 1
ATOM 1376 N N . TRP A 1 171 ? 6.071 -13.827 -15.252 1.00 91.50 171 TRP A N 1
ATOM 1377 C CA . TRP A 1 171 ? 7.416 -13.963 -14.682 1.00 91.50 171 TRP A CA 1
ATOM 1378 C C . TRP A 1 171 ? 8.318 -14.896 -15.493 1.00 91.50 171 TRP A C 1
ATOM 1380 O O . TRP A 1 171 ? 9.493 -14.582 -15.674 1.00 91.50 171 TRP A O 1
ATOM 1390 N N . VAL A 1 172 ? 7.776 -15.981 -16.058 1.00 91.81 172 VAL A N 1
ATOM 1391 C CA . VAL A 1 172 ? 8.525 -16.896 -16.943 1.00 91.81 172 VAL A CA 1
ATOM 1392 C C . VAL A 1 172 ? 9.111 -16.173 -18.162 1.00 91.81 172 VAL A C 1
ATOM 1394 O O . VAL A 1 172 ? 10.167 -16.561 -18.648 1.00 91.81 172 VAL A O 1
ATOM 1397 N N . GLN A 1 173 ? 8.474 -15.099 -18.634 1.00 87.06 173 GLN A N 1
ATOM 1398 C CA . GLN A 1 173 ? 8.966 -14.304 -19.767 1.00 87.06 173 GLN A CA 1
ATOM 1399 C C . GLN A 1 173 ? 9.999 -13.241 -19.362 1.00 87.06 173 GLN A C 1
ATOM 1401 O O . GLN A 1 173 ? 10.769 -12.778 -20.205 1.00 87.06 173 GLN A O 1
ATOM 1406 N N . ILE A 1 174 ? 9.982 -12.816 -18.095 1.00 85.06 174 ILE A N 1
ATOM 1407 C CA . ILE A 1 174 ? 10.839 -11.749 -17.559 1.00 85.06 174 ILE A CA 1
ATOM 1408 C C . ILE A 1 174 ? 12.163 -12.328 -17.064 1.00 85.06 174 ILE A C 1
ATOM 1410 O O . ILE A 1 174 ? 13.216 -11.812 -17.420 1.00 85.06 174 ILE A O 1
ATOM 1414 N N . ILE A 1 175 ? 12.121 -13.420 -16.297 1.00 85.19 175 ILE A N 1
ATOM 1415 C CA . ILE A 1 175 ? 13.304 -14.022 -15.662 1.00 85.19 175 ILE A CA 1
ATOM 1416 C C . ILE A 1 175 ? 14.457 -14.267 -16.659 1.00 85.19 175 ILE A C 1
ATOM 1418 O O . ILE A 1 175 ? 15.569 -13.844 -16.355 1.00 85.19 175 ILE A O 1
ATOM 1422 N N . PRO A 1 176 ? 14.240 -14.847 -17.859 1.00 86.12 176 PRO A N 1
ATOM 1423 C CA . PRO A 1 176 ? 15.330 -15.115 -18.803 1.00 86.12 176 PRO A CA 1
ATOM 1424 C C . PRO A 1 176 ? 15.961 -13.870 -19.434 1.00 86.12 176 PRO A C 1
ATOM 1426 O O . PRO A 1 176 ? 17.009 -13.975 -20.051 1.00 86.12 176 PRO A O 1
ATOM 1429 N N . LYS A 1 177 ? 15.297 -12.711 -19.366 1.00 80.56 177 LYS A N 1
ATOM 1430 C CA . LYS A 1 177 ? 15.828 -11.440 -19.892 1.00 80.56 177 LYS A CA 1
ATOM 1431 C C . LYS A 1 177 ? 16.661 -10.690 -18.858 1.00 80.56 177 LYS A C 1
ATOM 1433 O O . LYS A 1 177 ? 17.338 -9.726 -19.193 1.00 80.56 177 LYS A O 1
ATOM 1438 N N . VAL A 1 178 ? 16.512 -11.097 -17.604 1.00 77.81 178 VAL A N 1
ATOM 1439 C CA . VAL A 1 178 ? 17.016 -10.413 -16.423 1.00 77.81 178 VAL A CA 1
ATOM 1440 C C . VAL A 1 178 ? 18.202 -11.186 -15.822 1.00 77.81 178 VAL A C 1
ATOM 1442 O O . VAL A 1 178 ? 19.074 -10.571 -15.222 1.00 77.81 178 VAL A O 1
ATOM 1445 N N . LEU A 1 179 ? 18.272 -12.508 -16.012 1.00 72.94 179 LEU A N 1
ATOM 1446 C CA . LEU A 1 179 ? 19.438 -13.354 -15.706 1.00 72.94 179 LEU A CA 1
ATOM 1447 C C . LEU A 1 179 ? 20.418 -13.421 -16.881 1.00 72.94 179 LEU A C 1
ATOM 1449 O O . LEU A 1 179 ? 21.637 -13.446 -16.600 1.00 72.94 179 LEU A O 1
#

Sequence (179 aa):
MIGMGKSSTAVMEQPKEQEFSNARPIWIVVLLYIATAGLYSIYWFYRNWWELKKHKGLEISPLLRTLGLFVPILNTVLFFIQFKRIEDYAKEVGVKRTYSALMLTGGMVIAAFLWRLPDPYSLIALVGAVPIALVQAMLNEFWLYEKPILPIRKSLTTGQIVVLAISAFFWVQIIPKVL

pLDDT: mean 89.49, std 14.94, range [39.53, 98.44]